Protein AF-A0A2B5WZ37-F1 (afdb_monomer_lite)

pLDDT: mean 84.56, std 8.57, range [49.31, 94.88]

Sequence (85 aa):
MFAIIKMFIAIGKQGDERAAFIKNKAMAETFQIAMGLMVLEVIPFIYHRFNATVGILFNPVRFLAVIAIAFLIILSLNKSKYGDS

Radius of gyration: 20.94 Å; chains: 1; boundi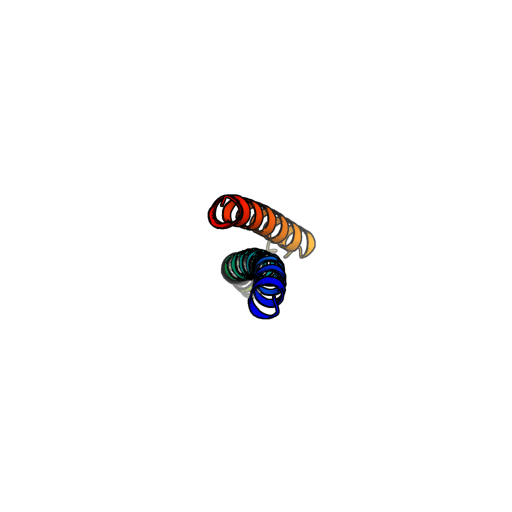ng box: 43×17×65 Å

Secondary structure (DSSP, 8-state):
-HHHHHHHHHHHHHHHHHHHHHHHHHHHHHHHHHHHHHHHHHHHHHHHHHTT--PPPP-HHHHHHHHHHHHHHHHHHHHHHHH--

Foldseek 3Di:
DVVVVVVVVVVVVVVVVLLVVLLVVLVVVLVVVLVVVVVVVVVQVVVCVVVVHDTDDDDVVVSVVVSVVSSVVSSVVSCVVRVPD

Organism: NCBI:txid1890302

Structure (mmCIF, N/CA/C/O backbone):
data_AF-A0A2B5WZ37-F1
#
_entry.id   AF-A0A2B5WZ37-F1
#
loop_
_atom_site.group_PDB
_atom_site.id
_atom_site.type_symbol
_atom_site.label_atom_id
_atom_site.label_alt_id
_atom_site.label_comp_id
_atom_site.label_asym_id
_atom_site.label_entity_i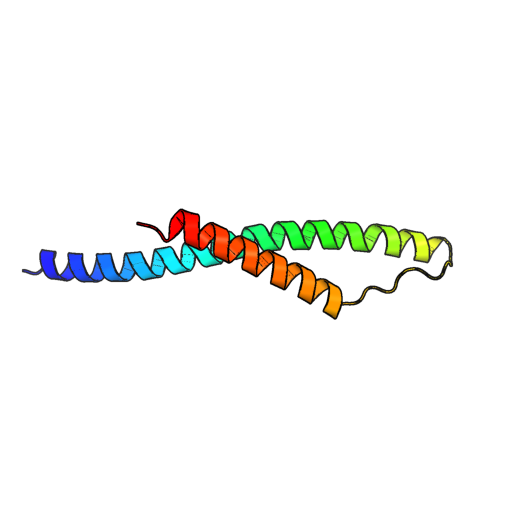d
_atom_site.label_seq_id
_atom_site.pdbx_PDB_ins_code
_atom_site.Cartn_x
_atom_site.Cartn_y
_atom_site.Cartn_z
_atom_site.occupancy
_atom_site.B_iso_or_equiv
_atom_site.auth_seq_id
_atom_site.auth_comp_id
_atom_site.auth_asym_id
_atom_site.auth_atom_id
_atom_site.pdbx_PDB_model_num
ATOM 1 N N . MET A 1 1 ? -20.325 -7.119 40.089 1.00 67.56 1 MET A N 1
ATOM 2 C CA . MET A 1 1 ? -19.494 -5.907 39.893 1.00 67.56 1 MET A CA 1
ATOM 3 C C . MET A 1 1 ? -18.186 -6.200 39.156 1.00 67.56 1 MET A C 1
ATOM 5 O O . MET A 1 1 ? -17.979 -5.638 38.092 1.00 67.56 1 MET A O 1
ATOM 9 N N . PHE A 1 2 ? -17.351 -7.131 39.634 1.00 81.44 2 PHE A N 1
ATOM 10 C CA . PHE A 1 2 ? -16.077 -7.493 38.984 1.00 81.44 2 PHE A CA 1
ATOM 11 C C . PHE A 1 2 ? -16.216 -7.955 37.516 1.00 81.44 2 PHE A C 1
ATOM 13 O O . PHE A 1 2 ? -15.476 -7.500 36.649 1.00 81.44 2 PHE A O 1
ATOM 20 N N . ALA A 1 3 ? -17.214 -8.794 37.211 1.00 82.19 3 ALA A N 1
ATOM 21 C CA . ALA A 1 3 ? -17.481 -9.261 35.845 1.00 82.19 3 ALA A CA 1
ATOM 22 C C . ALA A 1 3 ? -17.869 -8.125 34.877 1.00 82.19 3 ALA A C 1
ATOM 24 O O . ALA A 1 3 ? -17.443 -8.119 33.726 1.00 82.19 3 ALA A O 1
ATOM 25 N N . ILE A 1 4 ? -18.618 -7.134 35.366 1.00 83.56 4 ILE A N 1
ATOM 26 C CA . ILE A 1 4 ? -19.084 -5.988 34.574 1.00 83.56 4 ILE A CA 1
ATOM 27 C C . ILE A 1 4 ? -17.893 -5.097 34.188 1.00 83.56 4 ILE A C 1
ATOM 29 O O . ILE A 1 4 ? -17.760 -4.707 33.034 1.00 83.56 4 ILE A O 1
ATOM 33 N N . ILE A 1 5 ? -16.965 -4.854 35.119 1.00 83.81 5 ILE A N 1
ATOM 34 C CA . ILE A 1 5 ? -15.750 -4.063 34.861 1.00 83.81 5 ILE A CA 1
ATOM 35 C C . ILE A 1 5 ? -14.858 -4.745 33.810 1.00 83.81 5 ILE A C 1
ATOM 37 O O . ILE A 1 5 ? -14.374 -4.088 32.889 1.00 83.81 5 ILE A O 1
ATOM 41 N N . LYS A 1 6 ? -14.676 -6.072 33.891 1.00 83.81 6 LYS A N 1
ATOM 42 C CA . LYS A 1 6 ? -13.897 -6.819 32.885 1.00 83.81 6 LYS A CA 1
ATOM 43 C C . LYS A 1 6 ? -14.546 -6.786 31.500 1.00 83.81 6 LYS A C 1
ATOM 45 O O . LYS A 1 6 ? -13.822 -6.749 30.511 1.00 83.81 6 LYS A O 1
ATOM 50 N N . MET A 1 7 ? -15.877 -6.764 31.431 1.00 82.50 7 MET A N 1
ATOM 51 C CA . MET A 1 7 ? -16.612 -6.670 30.169 1.00 82.50 7 MET A CA 1
ATOM 52 C C . MET A 1 7 ? -16.337 -5.340 29.450 1.00 82.50 7 MET A C 1
ATOM 54 O O . MET A 1 7 ? -16.013 -5.356 28.268 1.00 82.50 7 MET A O 1
ATOM 58 N N . PHE A 1 8 ? -16.358 -4.205 30.157 1.00 79.31 8 PHE A N 1
ATOM 59 C CA . PHE A 1 8 ? -16.044 -2.898 29.558 1.00 79.31 8 PHE A CA 1
ATOM 60 C C . PHE A 1 8 ? -14.591 -2.789 29.068 1.00 79.31 8 PHE A C 1
ATOM 62 O O . PHE A 1 8 ? -14.347 -2.259 27.985 1.00 79.31 8 PHE A O 1
ATOM 69 N N . ILE A 1 9 ? -13.627 -3.344 29.813 1.00 75.31 9 ILE A N 1
ATOM 70 C CA . ILE A 1 9 ? -12.215 -3.383 29.389 1.00 75.31 9 ILE A CA 1
ATOM 71 C C . ILE A 1 9 ? -12.042 -4.260 28.141 1.00 75.31 9 ILE A C 1
ATOM 73 O O . ILE A 1 9 ? -11.306 -3.891 27.227 1.00 75.31 9 ILE A O 1
ATOM 77 N N . ALA A 1 10 ? -12.724 -5.409 28.085 1.00 72.50 10 ALA A N 1
ATOM 78 C CA . ALA A 1 10 ? -12.683 -6.303 26.930 1.00 72.50 10 ALA A CA 1
ATOM 79 C C . ALA A 1 10 ? -13.273 -5.648 25.670 1.00 72.50 10 ALA A C 1
ATOM 81 O O . ALA A 1 10 ? -12.686 -5.775 24.601 1.00 72.50 10 ALA A O 1
ATOM 82 N N . ILE A 1 11 ? -14.372 -4.896 25.801 1.00 73.75 11 ILE A N 1
ATOM 83 C CA . ILE A 1 11 ? -14.993 -4.149 24.693 1.00 73.75 11 ILE A CA 1
ATOM 84 C C . ILE A 1 11 ? -14.041 -3.077 24.141 1.00 73.75 11 ILE A C 1
ATOM 86 O O . ILE A 1 11 ? -13.880 -2.972 22.927 1.00 73.75 11 ILE A O 1
ATOM 90 N N . GLY A 1 12 ? -13.360 -2.324 25.014 1.00 72.12 12 GLY A N 1
ATOM 91 C CA . GLY A 1 12 ? -12.353 -1.342 24.591 1.00 72.12 12 GLY A CA 1
ATOM 92 C C . GLY A 1 12 ? -11.170 -1.991 23.865 1.00 72.12 12 GLY A C 1
ATOM 93 O O . GLY A 1 12 ? -10.817 -1.577 22.762 1.00 72.12 12 GLY A O 1
ATOM 94 N N . LYS A 1 13 ? -10.620 -3.078 24.427 1.00 75.38 13 LYS A N 1
ATOM 95 C CA . LYS A 1 13 ? -9.544 -3.860 23.791 1.00 75.38 13 LYS A CA 1
ATOM 96 C C . LYS A 1 13 ? -9.943 -4.429 22.431 1.00 75.38 13 LYS A C 1
ATOM 98 O O . LYS A 1 13 ? -9.130 -4.449 21.513 1.00 75.38 13 LYS A O 1
ATOM 103 N N . GLN A 1 14 ? -11.190 -4.872 22.289 1.00 73.88 14 GLN A N 1
ATOM 104 C CA . GLN A 1 14 ? -11.700 -5.416 21.035 1.00 73.88 14 GLN A CA 1
ATOM 105 C C . GLN A 1 14 ? -11.729 -4.357 19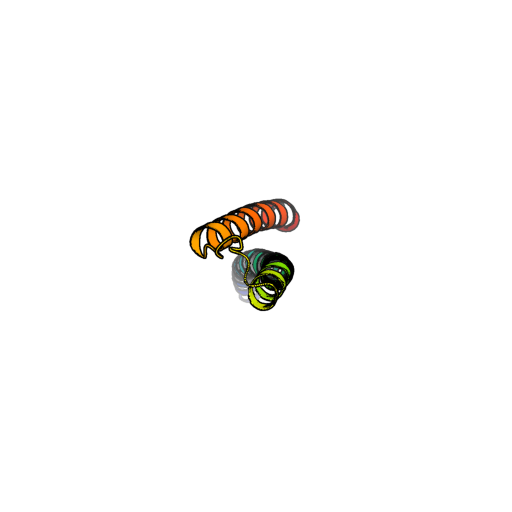.919 1.00 73.88 14 GLN A C 1
ATOM 107 O O . GLN A 1 14 ? -11.519 -4.696 18.756 1.00 73.88 14 GLN A O 1
ATOM 112 N N . GLY A 1 15 ? -11.953 -3.081 20.254 1.00 76.31 15 GLY A N 1
ATOM 113 C CA . GLY A 1 15 ? -11.842 -1.966 19.309 1.00 76.31 15 GLY A CA 1
ATOM 114 C C . GLY A 1 15 ? -10.413 -1.774 18.788 1.00 76.31 15 GLY A C 1
ATOM 115 O O . GLY A 1 15 ? -10.204 -1.699 17.575 1.00 76.31 15 GLY A O 1
ATOM 116 N N . ASP A 1 16 ? -9.426 -1.788 19.687 1.00 79.88 16 ASP A N 1
ATOM 117 C CA . ASP A 1 16 ? -8.004 -1.672 19.329 1.00 79.88 16 ASP A CA 1
ATOM 118 C C . ASP A 1 16 ? -7.522 -2.862 18.484 1.00 79.88 16 ASP A C 1
ATOM 120 O O . ASP A 1 16 ? -6.833 -2.688 17.474 1.00 79.88 16 ASP A O 1
ATOM 124 N N . GLU A 1 17 ? -7.933 -4.082 18.843 1.00 83.69 17 GLU A N 1
ATOM 125 C CA . GLU A 1 17 ? -7.609 -5.300 18.091 1.00 83.69 17 GLU A CA 1
ATOM 126 C C . GLU A 1 17 ? -8.226 -5.291 16.683 1.00 83.69 17 GLU A C 1
ATOM 128 O O . GLU A 1 17 ? -7.574 -5.701 15.718 1.00 83.69 17 GLU A O 1
ATOM 133 N N . ARG A 1 18 ? -9.445 -4.756 16.522 1.00 81.81 18 ARG A N 1
ATOM 134 C CA . ARG A 1 18 ? -10.080 -4.566 15.206 1.00 81.81 18 ARG A CA 1
ATOM 135 C C . ARG A 1 18 ? -9.321 -3.559 14.347 1.00 81.81 18 ARG A C 1
ATOM 137 O O . ARG A 1 18 ? -9.054 -3.838 13.177 1.00 81.81 18 ARG A O 1
ATOM 144 N N . ALA A 1 19 ? -8.935 -2.414 14.909 1.00 83.69 19 ALA A N 1
ATOM 145 C CA . ALA A 1 19 ? -8.151 -1.413 14.187 1.00 83.69 19 ALA A CA 1
ATOM 146 C C . ALA A 1 19 ? -6.793 -1.981 13.732 1.00 83.69 19 ALA A C 1
ATOM 148 O O . ALA A 1 19 ? -6.377 -1.779 12.585 1.00 83.69 19 ALA A O 1
ATOM 149 N N . ALA A 1 20 ? -6.132 -2.757 14.598 1.00 87.62 20 ALA A N 1
ATOM 150 C CA . ALA A 1 20 ? -4.898 -3.460 14.266 1.00 87.62 20 ALA A CA 1
ATOM 151 C C . ALA A 1 20 ? -5.106 -4.505 13.157 1.00 87.62 20 ALA A C 1
ATOM 153 O O . ALA A 1 20 ? -4.310 -4.568 12.218 1.00 87.62 20 ALA A O 1
ATOM 154 N N . PHE A 1 21 ? -6.192 -5.282 13.214 1.00 88.62 21 PHE A N 1
ATOM 155 C CA . PHE A 1 21 ? -6.530 -6.265 12.185 1.00 88.62 21 PHE A CA 1
ATOM 156 C C . PHE A 1 21 ? -6.733 -5.617 10.810 1.00 88.62 21 PHE A C 1
ATOM 158 O O . PHE A 1 21 ? -6.124 -6.060 9.837 1.00 88.62 21 PHE A O 1
ATOM 165 N N . ILE A 1 22 ? -7.517 -4.536 10.728 1.00 87.69 22 ILE A N 1
ATOM 166 C CA . ILE A 1 22 ? -7.779 -3.804 9.475 1.00 87.69 22 ILE A CA 1
ATOM 167 C C . ILE A 1 22 ? -6.472 -3.322 8.845 1.00 87.69 22 ILE A C 1
ATOM 169 O O . ILE A 1 22 ? -6.230 -3.534 7.655 1.00 87.69 22 ILE A O 1
ATOM 173 N N . LYS A 1 23 ? -5.601 -2.713 9.656 1.00 89.12 23 LYS A N 1
ATOM 174 C CA . LYS A 1 23 ? -4.300 -2.2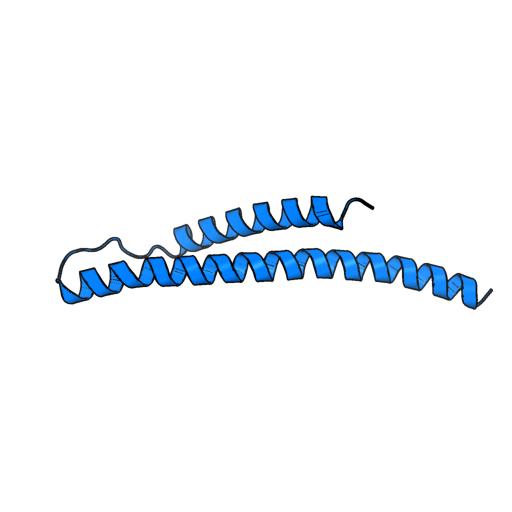20 9.200 1.00 89.12 23 LYS A CA 1
ATOM 175 C C . LYS A 1 23 ? -3.400 -3.358 8.717 1.00 89.12 23 LYS A C 1
ATOM 177 O O . LYS A 1 23 ? -2.818 -3.253 7.639 1.00 89.12 23 LYS A O 1
ATOM 182 N N . ASN A 1 24 ? -3.286 -4.437 9.490 1.00 91.19 24 ASN A N 1
ATOM 183 C CA . ASN A 1 24 ? -2.427 -5.572 9.147 1.00 91.19 24 ASN A CA 1
ATOM 184 C C . ASN A 1 24 ? -2.921 -6.292 7.887 1.00 91.19 24 ASN A C 1
ATOM 186 O O . ASN A 1 24 ? -2.117 -6.659 7.032 1.00 91.19 24 ASN A O 1
ATOM 190 N N . LYS A 1 25 ? -4.241 -6.431 7.728 1.00 91.12 25 LYS A N 1
ATOM 191 C CA . LYS A 1 25 ? -4.863 -6.993 6.527 1.00 91.12 25 LYS A CA 1
ATOM 192 C C . LYS A 1 25 ? -4.560 -6.143 5.293 1.00 91.12 25 LYS A C 1
ATOM 194 O O . LYS A 1 25 ? -4.094 -6.682 4.291 1.00 91.12 25 LYS A O 1
ATOM 199 N N . ALA A 1 26 ? -4.736 -4.824 5.396 1.00 90.56 26 ALA A N 1
ATOM 200 C CA . ALA A 1 26 ? -4.418 -3.902 4.310 1.00 90.56 26 ALA A CA 1
ATOM 201 C C . ALA A 1 26 ? -2.923 -3.905 3.952 1.00 90.56 26 ALA A C 1
ATOM 203 O O . ALA A 1 26 ? -2.562 -3.868 2.775 1.00 90.56 26 ALA A O 1
ATOM 204 N N . MET A 1 27 ? -2.047 -4.005 4.955 1.00 90.88 27 MET A N 1
ATOM 205 C CA . MET A 1 27 ? -0.601 -4.113 4.757 1.00 90.88 27 MET A CA 1
ATOM 206 C C . MET A 1 27 ? -0.223 -5.397 4.014 1.00 90.88 27 MET A C 1
ATOM 208 O O . MET A 1 27 ? 0.552 -5.333 3.065 1.00 90.88 27 MET A O 1
ATOM 212 N N . ALA A 1 28 ? -0.788 -6.544 4.400 1.00 93.50 28 ALA A N 1
ATOM 213 C CA . ALA A 1 28 ? -0.503 -7.827 3.759 1.00 93.50 28 ALA A CA 1
ATOM 214 C C . ALA A 1 28 ? -0.951 -7.856 2.287 1.00 93.50 28 ALA A C 1
ATOM 216 O O . ALA A 1 28 ? -0.200 -8.303 1.423 1.00 93.50 28 ALA A O 1
ATOM 217 N N . GLU A 1 29 ? -2.143 -7.337 1.983 1.00 91.88 29 GLU A N 1
ATOM 218 C CA . GLU A 1 29 ? -2.659 -7.258 0.607 1.00 91.88 29 GLU A CA 1
ATOM 219 C C . GLU A 1 29 ? -1.825 -6.301 -0.254 1.00 91.88 29 GLU A C 1
ATOM 221 O O . GLU A 1 29 ? -1.445 -6.627 -1.378 1.00 91.88 29 GLU A O 1
ATOM 226 N N . THR A 1 30 ? -1.446 -5.147 0.299 1.00 91.62 30 THR A N 1
ATOM 227 C CA . THR A 1 30 ? -0.554 -4.205 -0.392 1.00 91.62 30 THR A CA 1
ATOM 228 C C . THR A 1 30 ? 0.826 -4.814 -0.625 1.00 91.62 30 THR A C 1
ATOM 230 O O . THR A 1 30 ? 1.406 -4.624 -1.691 1.00 91.62 30 THR A O 1
ATOM 233 N N . PHE A 1 31 ? 1.356 -5.577 0.334 1.00 92.75 31 PHE A N 1
ATOM 234 C CA . PHE A 1 31 ? 2.638 -6.262 0.187 1.00 92.75 31 PHE A CA 1
ATOM 235 C C . PHE A 1 31 ? 2.616 -7.274 -0.966 1.00 92.75 31 PHE A C 1
ATOM 237 O O . PHE A 1 31 ? 3.558 -7.322 -1.755 1.00 92.75 31 PHE A O 1
ATOM 244 N N . GLN A 1 32 ? 1.524 -8.028 -1.124 1.00 93.50 32 GLN A N 1
ATOM 245 C CA . GLN A 1 32 ? 1.348 -8.938 -2.261 1.00 93.50 32 GLN A CA 1
ATOM 246 C C . GLN A 1 32 ? 1.362 -8.192 -3.602 1.00 93.50 32 GLN A C 1
ATOM 248 O O . GLN A 1 32 ? 2.028 -8.628 -4.543 1.00 93.50 32 GLN A O 1
ATOM 253 N N . ILE A 1 33 ? 0.690 -7.039 -3.684 1.00 92.81 33 ILE A N 1
ATOM 254 C CA . ILE A 1 33 ? 0.702 -6.192 -4.886 1.00 92.81 33 ILE A CA 1
ATOM 255 C C . ILE A 1 33 ? 2.105 -5.640 -5.153 1.00 92.81 33 ILE A C 1
ATOM 257 O O . ILE A 1 33 ? 2.582 -5.701 -6.285 1.00 92.81 33 ILE A O 1
ATOM 261 N N . ALA A 1 34 ? 2.784 -5.133 -4.122 1.00 92.94 34 ALA A N 1
ATOM 262 C CA . ALA A 1 34 ? 4.137 -4.599 -4.236 1.00 92.94 34 ALA A CA 1
ATOM 263 C C . ALA A 1 34 ? 5.120 -5.663 -4.746 1.00 92.94 34 ALA A C 1
ATOM 265 O O . ALA A 1 34 ? 5.914 -5.377 -5.639 1.00 92.94 34 ALA A O 1
ATOM 266 N N . MET A 1 35 ? 5.018 -6.898 -4.246 1.00 93.50 35 MET A N 1
ATOM 267 C CA . MET A 1 35 ? 5.795 -8.037 -4.737 1.00 93.50 35 MET A CA 1
ATOM 268 C C . MET A 1 35 ? 5.538 -8.317 -6.222 1.00 93.50 35 MET A C 1
ATOM 270 O O . MET A 1 35 ? 6.489 -8.466 -6.987 1.00 93.50 35 MET A O 1
ATOM 274 N N . GLY A 1 36 ? 4.272 -8.346 -6.649 1.00 93.06 36 GLY A N 1
ATOM 275 C CA . GLY A 1 36 ? 3.919 -8.547 -8.058 1.00 93.06 36 GLY A CA 1
ATOM 276 C C . GLY A 1 36 ? 4.476 -7.448 -8.968 1.00 93.06 36 GLY A C 1
ATOM 277 O O . GLY A 1 36 ? 5.091 -7.743 -9.992 1.00 93.06 36 GLY A O 1
ATOM 278 N N . LEU A 1 37 ? 4.331 -6.182 -8.565 1.00 91.38 37 LEU A N 1
ATOM 279 C CA . LEU A 1 37 ? 4.888 -5.040 -9.296 1.00 91.38 37 LEU A CA 1
ATOM 280 C C . LEU A 1 37 ? 6.417 -5.094 -9.369 1.00 91.38 37 LEU A C 1
ATOM 282 O O . LEU A 1 37 ? 6.987 -4.796 -10.413 1.00 91.38 37 LEU A O 1
ATOM 286 N N . MET A 1 38 ? 7.084 -5.516 -8.292 1.00 90.25 38 MET A N 1
ATOM 287 C CA . MET A 1 38 ? 8.540 -5.644 -8.267 1.00 90.25 38 MET A CA 1
ATOM 288 C C . MET A 1 38 ? 9.031 -6.681 -9.284 1.00 90.25 38 MET A C 1
ATOM 290 O O . MET A 1 38 ? 9.989 -6.421 -10.007 1.00 90.25 38 MET A O 1
ATOM 294 N N . VAL A 1 39 ? 8.352 -7.826 -9.403 1.00 90.44 39 VAL A N 1
ATOM 295 C CA . VAL A 1 39 ? 8.681 -8.838 -10.422 1.00 90.44 39 VAL A CA 1
ATOM 296 C C . VAL A 1 39 ? 8.499 -8.273 -11.834 1.00 90.44 39 VAL A C 1
ATOM 298 O O . VAL A 1 39 ? 9.365 -8.470 -12.687 1.00 90.44 39 VAL A O 1
ATOM 301 N N . LEU A 1 40 ? 7.416 -7.527 -12.075 1.00 89.19 40 LEU A N 1
ATOM 302 C CA . LEU A 1 40 ? 7.157 -6.895 -13.371 1.00 89.19 40 LEU A CA 1
ATOM 303 C C . LEU A 1 40 ? 8.192 -5.826 -13.742 1.00 89.19 40 LEU A C 1
ATOM 305 O O . LEU A 1 40 ? 8.502 -5.695 -14.919 1.00 89.19 40 LEU A O 1
ATOM 309 N N . GLU A 1 41 ? 8.745 -5.095 -12.773 1.00 84.94 41 GLU A N 1
ATOM 310 C CA . GLU A 1 41 ? 9.821 -4.112 -12.990 1.00 84.94 41 GLU A CA 1
ATOM 311 C C . GLU A 1 41 ? 11.179 -4.790 -13.277 1.00 84.94 41 GLU A C 1
ATOM 313 O O . GLU A 1 41 ? 11.993 -4.281 -14.049 1.00 84.94 41 GLU A O 1
ATOM 318 N N . VAL A 1 42 ? 11.426 -5.978 -12.712 1.00 86.06 42 VAL A N 1
ATOM 319 C CA . VAL A 1 42 ? 12.691 -6.715 -12.891 1.00 86.06 42 VAL A CA 1
ATOM 320 C C . VAL A 1 42 ? 12.820 -7.330 -14.291 1.00 86.06 42 VAL A C 1
ATOM 322 O O . VAL A 1 42 ? 13.912 -7.327 -14.859 1.00 86.06 42 VAL A O 1
ATOM 325 N N . ILE A 1 43 ? 11.729 -7.822 -14.886 1.00 86.75 43 ILE A N 1
ATOM 326 C CA . ILE A 1 43 ? 11.736 -8.431 -16.231 1.00 86.75 43 ILE A CA 1
ATOM 327 C C . ILE A 1 43 ? 12.321 -7.490 -17.311 1.00 86.75 43 ILE A C 1
ATOM 329 O O . ILE A 1 43 ? 13.288 -7.882 -17.976 1.00 86.75 43 ILE A O 1
ATOM 333 N N . PRO A 1 44 ? 11.811 -6.255 -17.510 1.00 83.19 44 PRO A N 1
ATOM 334 C CA . PRO A 1 44 ? 12.355 -5.341 -18.505 1.00 83.19 44 PRO A CA 1
ATOM 335 C C . PRO A 1 44 ? 13.764 -4.880 -18.133 1.00 83.19 44 PRO A C 1
ATOM 337 O O . PRO A 1 44 ? 14.585 -4.715 -19.034 1.00 83.19 44 PRO A O 1
ATOM 340 N N . PHE A 1 45 ? 14.078 -4.722 -16.843 1.00 81.44 45 PHE A N 1
ATOM 341 C CA . PHE A 1 45 ? 15.429 -4.375 -16.400 1.00 81.44 45 PHE A CA 1
ATOM 342 C C . PHE A 1 45 ? 16.458 -5.417 -16.861 1.00 81.44 45 PHE A C 1
ATOM 344 O O . PHE A 1 45 ? 17.477 -5.063 -17.455 1.00 81.44 45 PHE A O 1
ATOM 351 N N . ILE A 1 46 ? 16.161 -6.705 -16.661 1.00 85.69 46 ILE A N 1
ATOM 352 C CA . ILE A 1 46 ? 17.007 -7.812 -17.114 1.00 85.69 46 ILE A CA 1
ATOM 353 C C . ILE A 1 46 ? 17.108 -7.821 -18.644 1.00 85.69 46 ILE A C 1
ATOM 355 O O . ILE A 1 46 ? 18.212 -7.880 -19.185 1.00 85.69 46 ILE A O 1
ATOM 359 N N . TYR A 1 47 ? 15.982 -7.704 -19.353 1.00 86.81 47 TYR A N 1
ATOM 360 C CA . TYR A 1 47 ? 15.969 -7.703 -20.818 1.00 86.81 47 TYR A CA 1
ATOM 361 C C . TYR A 1 47 ? 16.856 -6.596 -21.407 1.00 86.81 47 TYR A C 1
ATOM 363 O O . TYR A 1 47 ? 17.690 -6.861 -22.273 1.00 86.81 47 TYR A O 1
ATOM 371 N N . HIS A 1 48 ? 16.734 -5.361 -20.914 1.00 84.88 48 HIS A N 1
ATOM 372 C CA . HIS A 1 48 ? 17.518 -4.236 -21.429 1.00 84.88 48 HIS A CA 1
ATOM 373 C C . HIS A 1 48 ? 19.001 -4.347 -21.059 1.00 84.88 48 HIS A C 1
ATOM 375 O O . HIS A 1 48 ? 19.857 -3.995 -21.870 1.00 84.88 48 HIS A O 1
ATOM 381 N N . ARG A 1 49 ? 19.313 -4.896 -19.874 1.00 82.50 49 ARG A N 1
ATOM 382 C CA . ARG A 1 49 ? 20.689 -5.182 -19.440 1.00 82.50 49 ARG A CA 1
ATOM 383 C C . ARG A 1 49 ? 21.400 -6.133 -20.406 1.00 82.50 49 ARG A C 1
ATOM 385 O O . ARG A 1 49 ? 22.557 -5.887 -20.730 1.00 82.50 49 ARG A O 1
ATOM 392 N N . PHE A 1 50 ? 20.725 -7.190 -20.862 1.00 87.06 50 PHE A N 1
ATOM 393 C CA . PHE A 1 50 ? 21.304 -8.172 -21.786 1.00 87.06 50 PHE A CA 1
ATOM 394 C C . PHE A 1 50 ? 21.377 -7.682 -23.236 1.00 87.06 50 PHE A C 1
ATOM 396 O O . PHE A 1 50 ? 22.315 -8.037 -23.942 1.00 87.06 50 PHE A O 1
ATOM 403 N N . ASN A 1 51 ? 20.436 -6.842 -23.672 1.00 88.25 51 ASN A N 1
ATOM 404 C CA . ASN A 1 51 ? 20.412 -6.313 -25.040 1.00 88.25 51 ASN A CA 1
ATOM 405 C C . ASN A 1 51 ? 21.237 -5.025 -25.227 1.00 88.25 51 ASN A C 1
ATOM 407 O O . ASN A 1 51 ? 21.222 -4.450 -26.311 1.00 88.25 51 ASN A O 1
ATOM 411 N N . ALA A 1 52 ? 21.938 -4.549 -24.187 1.00 80.88 52 ALA A N 1
ATOM 412 C CA . ALA A 1 52 ? 22.690 -3.285 -24.188 1.00 80.88 52 ALA A CA 1
ATOM 413 C C . ALA A 1 52 ? 21.868 -2.063 -24.659 1.00 80.88 52 ALA A C 1
ATOM 415 O O . ALA A 1 52 ? 22.408 -1.066 -25.135 1.00 80.88 52 ALA A O 1
ATOM 416 N N . THR A 1 53 ? 20.546 -2.130 -24.511 1.00 79.06 53 THR A N 1
ATOM 417 C CA . THR A 1 53 ? 19.612 -1.055 -24.855 1.00 79.06 53 THR A CA 1
ATOM 418 C C . THR A 1 53 ? 19.366 -0.168 -23.642 1.00 79.06 53 THR A C 1
ATOM 420 O O . THR A 1 53 ? 19.273 -0.669 -22.520 1.00 79.06 53 THR A O 1
ATOM 423 N N . VAL A 1 54 ? 19.182 1.139 -23.850 1.00 71.44 54 VAL A N 1
ATOM 424 C CA . VAL A 1 54 ? 18.761 2.049 -22.775 1.00 71.44 54 VAL A CA 1
ATOM 425 C C . VAL A 1 54 ? 17.323 1.704 -22.383 1.00 71.44 54 VAL A C 1
ATOM 427 O O . VAL A 1 54 ? 16.388 1.967 -23.133 1.00 71.44 54 VAL A O 1
ATOM 430 N N . GLY A 1 55 ? 17.158 1.059 -21.230 1.00 67.12 55 GLY A N 1
ATOM 431 C CA . GLY A 1 55 ? 15.848 0.758 -20.658 1.00 67.12 55 GLY A CA 1
ATOM 432 C C . GLY A 1 55 ? 15.290 1.896 -19.821 1.00 67.12 55 GLY A C 1
ATOM 433 O O . GLY A 1 55 ? 15.996 2.838 -19.459 1.00 67.12 55 GLY A O 1
ATOM 434 N N . ILE A 1 56 ? 14.007 1.785 -19.485 1.00 70.50 56 ILE A N 1
ATOM 435 C CA . ILE A 1 56 ? 13.369 2.675 -18.515 1.00 70.50 56 ILE A CA 1
ATOM 436 C C . ILE A 1 56 ? 14.081 2.481 -17.172 1.00 70.50 56 ILE A C 1
ATOM 438 O O . ILE A 1 56 ? 14.142 1.370 -16.645 1.00 70.50 56 ILE A O 1
ATOM 442 N N . LEU A 1 57 ? 14.653 3.559 -16.636 1.00 71.81 57 LEU A N 1
ATOM 443 C CA . LEU A 1 57 ? 15.363 3.515 -15.365 1.00 71.81 57 LEU A CA 1
ATOM 444 C C . LEU A 1 57 ? 14.349 3.360 -14.228 1.00 71.81 57 LEU A C 1
ATOM 446 O O . LEU A 1 57 ? 13.410 4.154 -14.120 1.00 71.81 57 LEU A O 1
ATOM 450 N N . PHE A 1 58 ? 14.545 2.353 -13.375 1.00 79.50 58 PHE A N 1
ATOM 451 C CA . PHE A 1 58 ? 13.716 2.168 -12.189 1.00 79.50 58 PHE A CA 1
ATOM 452 C C . PHE A 1 58 ? 13.756 3.437 -11.331 1.00 79.50 58 PHE A C 1
ATOM 454 O O . PHE A 1 58 ? 14.828 3.891 -10.926 1.00 79.50 58 PHE A O 1
ATOM 461 N N . ASN A 1 59 ? 12.583 4.010 -11.059 1.00 86.19 59 ASN A N 1
ATOM 462 C CA . ASN A 1 59 ? 12.443 5.185 -10.210 1.00 86.19 59 ASN A CA 1
ATOM 463 C C . ASN A 1 59 ? 11.807 4.771 -8.869 1.00 86.19 59 ASN A C 1
ATOM 465 O O . ASN A 1 59 ? 10.591 4.545 -8.820 1.00 86.19 59 ASN A O 1
ATOM 469 N N . PRO A 1 60 ? 12.589 4.717 -7.773 1.00 85.19 60 PRO A N 1
ATOM 470 C CA . PRO A 1 60 ? 12.094 4.286 -6.468 1.00 85.19 60 PRO A CA 1
ATOM 471 C C . PRO A 1 60 ? 10.949 5.155 -5.941 1.00 85.19 60 PRO A C 1
ATOM 473 O O . PRO A 1 60 ? 10.037 4.647 -5.299 1.00 85.19 60 PRO A O 1
ATOM 476 N N . VAL A 1 61 ? 10.958 6.459 -6.241 1.00 92.00 61 VAL A N 1
ATOM 477 C CA . VAL A 1 61 ? 9.916 7.396 -5.794 1.00 92.00 61 VAL A CA 1
ATOM 478 C C . VAL A 1 61 ? 8.591 7.105 -6.491 1.00 92.00 61 VAL A C 1
ATOM 480 O O . VAL A 1 61 ? 7.552 7.065 -5.835 1.00 92.00 61 VAL A O 1
ATOM 483 N N . ARG A 1 62 ? 8.614 6.834 -7.804 1.00 90.19 62 ARG A N 1
ATOM 484 C CA . ARG A 1 62 ? 7.409 6.436 -8.550 1.00 90.19 62 ARG A CA 1
ATOM 485 C C . ARG A 1 62 ? 6.845 5.120 -8.017 1.00 90.19 62 ARG A C 1
ATOM 487 O O . ARG A 1 62 ? 5.636 5.016 -7.832 1.00 90.19 62 ARG A O 1
ATOM 494 N N . PHE A 1 63 ? 7.708 4.144 -7.738 1.00 89.25 63 PHE A N 1
ATOM 495 C CA . PHE A 1 63 ? 7.295 2.863 -7.164 1.00 89.25 63 PHE A CA 1
ATOM 496 C C . PHE A 1 63 ? 6.646 3.039 -5.783 1.00 89.25 63 PHE A C 1
ATOM 498 O O . PHE A 1 63 ? 5.535 2.559 -5.560 1.00 89.25 63 PHE A O 1
ATOM 505 N N . LEU A 1 64 ? 7.289 3.804 -4.891 1.00 92.12 64 LEU A N 1
ATOM 506 C CA . LEU A 1 64 ? 6.757 4.139 -3.567 1.00 92.12 64 LEU A CA 1
ATOM 507 C C . LEU A 1 64 ? 5.404 4.861 -3.649 1.00 92.12 64 LEU A C 1
ATOM 509 O O . LEU A 1 64 ? 4.492 4.542 -2.889 1.00 92.12 64 LEU A O 1
ATOM 513 N N . ALA A 1 65 ? 5.246 5.797 -4.588 1.00 94.31 65 ALA A N 1
ATOM 514 C CA . ALA A 1 65 ? 3.985 6.505 -4.794 1.00 94.31 65 ALA A CA 1
ATOM 515 C C . ALA A 1 65 ? 2.849 5.552 -5.203 1.00 94.31 65 ALA A C 1
ATOM 517 O O . ALA A 1 65 ? 1.753 5.629 -4.651 1.00 94.31 65 ALA A O 1
ATOM 518 N N . VAL A 1 66 ? 3.114 4.615 -6.121 1.00 93.38 66 VAL A N 1
ATOM 519 C CA . VAL A 1 66 ? 2.117 3.628 -6.568 1.00 93.38 66 VAL A CA 1
ATOM 520 C C . VAL A 1 66 ? 1.686 2.717 -5.418 1.00 93.38 66 VAL A C 1
ATOM 522 O O . VAL A 1 66 ? 0.486 2.553 -5.194 1.00 93.38 66 VAL A O 1
ATOM 525 N N . ILE A 1 67 ? 2.632 2.163 -4.650 1.00 93.88 67 ILE A N 1
ATOM 526 C CA . ILE A 1 67 ? 2.282 1.284 -3.522 1.00 93.88 67 ILE A CA 1
ATOM 527 C C . ILE A 1 67 ? 1.579 2.049 -2.392 1.00 93.88 67 ILE A C 1
ATOM 529 O O . ILE A 1 67 ? 0.704 1.487 -1.741 1.00 93.88 67 ILE A O 1
ATOM 533 N N . ALA A 1 68 ? 1.900 3.331 -2.180 1.00 93.75 68 ALA A N 1
ATOM 534 C CA . ALA A 1 68 ? 1.231 4.166 -1.184 1.00 93.75 68 ALA A CA 1
ATOM 535 C C . ALA A 1 68 ? -0.234 4.431 -1.560 1.00 93.75 68 ALA A C 1
ATOM 537 O O . ALA A 1 68 ? -1.119 4.314 -0.714 1.00 93.75 68 ALA A O 1
ATOM 538 N N . ILE A 1 69 ? -0.507 4.730 -2.834 1.00 94.88 69 ILE A N 1
ATOM 539 C CA . ILE A 1 69 ? -1.878 4.894 -3.337 1.00 94.88 69 ILE A CA 1
ATOM 540 C C . ILE A 1 69 ? -2.648 3.572 -3.218 1.00 94.88 69 ILE A C 1
ATOM 542 O O . ILE A 1 69 ? -3.764 3.563 -2.699 1.00 94.88 69 ILE A O 1
ATOM 546 N N . ALA A 1 70 ? -2.046 2.450 -3.628 1.00 92.75 70 ALA A N 1
ATOM 547 C CA . ALA A 1 70 ? -2.661 1.130 -3.495 1.00 92.75 70 ALA A CA 1
ATOM 548 C C . ALA A 1 70 ? -2.992 0.801 -2.029 1.00 92.75 70 ALA A C 1
ATOM 550 O O . ALA A 1 70 ? -4.109 0.379 -1.729 1.00 92.75 70 ALA A O 1
ATOM 551 N N . PHE A 1 71 ? -2.062 1.077 -1.109 1.00 92.25 71 PHE A N 1
ATOM 552 C CA . PHE A 1 71 ? -2.277 0.909 0.326 1.00 92.25 71 PHE A CA 1
ATOM 553 C C . PHE A 1 71 ? -3.456 1.733 0.835 1.00 92.25 71 PHE A C 1
ATOM 555 O O . PHE A 1 71 ? -4.296 1.205 1.556 1.00 92.25 71 PHE A O 1
ATOM 562 N N . LEU A 1 72 ? -3.551 3.011 0.458 1.00 92.81 72 LEU A N 1
ATOM 563 C CA . LEU A 1 72 ? -4.647 3.883 0.891 1.00 92.81 72 LEU A CA 1
ATOM 564 C C . LEU A 1 72 ? -6.011 3.399 0.394 1.00 92.81 72 LEU A C 1
ATOM 566 O O . LEU A 1 72 ? -6.986 3.435 1.151 1.00 92.81 72 LEU A O 1
ATOM 570 N N . ILE A 1 73 ? -6.082 2.919 -0.850 1.00 92.88 73 ILE A N 1
ATOM 571 C CA . ILE A 1 73 ? -7.307 2.344 -1.418 1.00 92.88 73 ILE A CA 1
ATOM 572 C C . ILE A 1 73 ? -7.707 1.099 -0.620 1.00 92.88 73 ILE A C 1
ATOM 574 O O . ILE A 1 73 ? -8.832 1.014 -0.129 1.00 92.88 73 ILE A O 1
ATOM 578 N N . ILE A 1 74 ? -6.778 0.164 -0.424 1.00 91.25 74 ILE A N 1
ATOM 579 C CA . ILE A 1 74 ? -7.027 -1.090 0.298 1.00 91.25 74 ILE A CA 1
ATOM 580 C C . ILE A 1 74 ? -7.391 -0.827 1.761 1.00 91.25 74 ILE A C 1
ATOM 582 O O . ILE A 1 74 ? -8.301 -1.454 2.299 1.00 91.25 74 ILE A O 1
ATOM 586 N N . LEU A 1 75 ? -6.717 0.123 2.410 1.00 89.75 75 LEU A N 1
ATOM 587 C CA . LEU A 1 75 ? -7.025 0.535 3.773 1.00 89.75 75 LEU A CA 1
ATOM 588 C C . LEU A 1 75 ? -8.437 1.117 3.865 1.00 89.75 75 LEU A C 1
ATOM 590 O O . LEU A 1 75 ? -9.165 0.775 4.792 1.00 89.75 75 LEU A O 1
ATOM 594 N N . SER A 1 76 ? -8.843 1.950 2.904 1.00 87.50 76 SER A N 1
ATOM 595 C CA . SER A 1 76 ? -10.194 2.524 2.868 1.00 87.50 76 SER A CA 1
ATOM 596 C C . SER A 1 76 ? -11.262 1.449 2.656 1.00 87.50 76 SER A C 1
ATOM 598 O O . SER A 1 76 ? -12.270 1.443 3.361 1.00 87.50 76 SER A O 1
ATOM 600 N N . LEU A 1 77 ? -11.017 0.490 1.757 1.00 88.75 77 LEU A N 1
ATOM 601 C CA . LEU A 1 77 ? -11.914 -0.644 1.514 1.00 88.75 77 LEU A CA 1
ATOM 602 C C . LEU A 1 77 ? -12.033 -1.554 2.741 1.00 88.75 77 LEU A C 1
ATOM 604 O O . LEU A 1 77 ? -13.139 -1.896 3.150 1.00 88.75 77 LEU A O 1
ATOM 608 N N . ASN A 1 78 ? -10.912 -1.913 3.369 1.00 86.31 78 ASN A N 1
ATOM 609 C CA . ASN A 1 78 ? -10.910 -2.744 4.573 1.00 86.31 78 ASN A CA 1
ATOM 610 C C . ASN A 1 78 ? -11.523 -2.002 5.773 1.00 86.31 78 ASN A C 1
ATOM 612 O O . ASN A 1 78 ? -12.225 -2.618 6.572 1.00 86.31 78 ASN A O 1
ATOM 616 N N . LYS A 1 79 ? -11.337 -0.680 5.879 1.00 85.50 79 LYS A N 1
ATOM 617 C CA . LYS A 1 79 ? -12.024 0.147 6.879 1.00 85.50 79 LYS A CA 1
ATOM 618 C C . LYS A 1 79 ? -13.537 0.162 6.651 1.00 85.50 79 LYS A C 1
ATOM 620 O O . LYS A 1 79 ? -14.266 -0.000 7.614 1.00 85.50 79 LYS A O 1
ATOM 625 N N . SER A 1 80 ? -14.012 0.302 5.415 1.00 83.00 80 SER A N 1
ATOM 626 C CA . SER A 1 80 ? -15.451 0.219 5.114 1.00 83.00 80 SER A CA 1
ATOM 627 C C . SER A 1 80 ? -16.013 -1.182 5.384 1.00 83.00 80 SER A C 1
ATOM 629 O O . SER A 1 80 ? -17.087 -1.320 5.952 1.00 83.00 80 SER A O 1
ATOM 631 N N . LYS A 1 81 ? -15.265 -2.234 5.040 1.00 80.06 81 LYS A N 1
ATOM 632 C CA . LYS A 1 81 ? -15.722 -3.624 5.155 1.00 80.06 81 LYS A CA 1
ATOM 633 C C . LYS A 1 81 ? -15.754 -4.160 6.588 1.00 80.06 81 LYS A C 1
ATOM 635 O O . LYS A 1 81 ? -16.610 -4.976 6.908 1.00 80.06 81 LYS A O 1
ATOM 640 N N . TYR A 1 82 ? -14.789 -3.771 7.417 1.00 79.00 82 TYR A N 1
ATOM 641 C CA . TYR A 1 82 ? -14.623 -4.313 8.77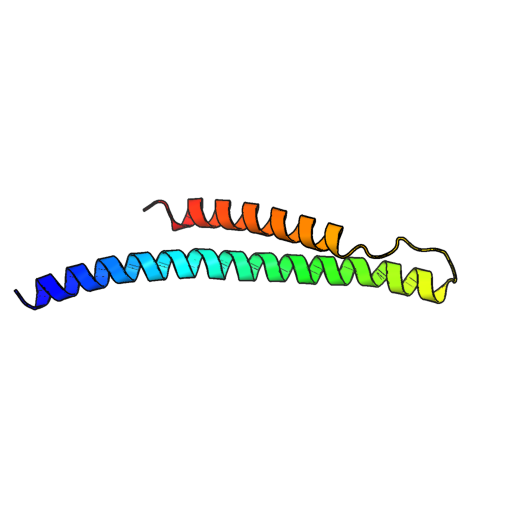2 1.00 79.00 82 TYR A CA 1
ATOM 642 C C . TYR A 1 82 ? -14.798 -3.259 9.875 1.00 79.00 82 TYR A C 1
ATOM 644 O O . TYR A 1 82 ? -14.783 -3.613 11.053 1.00 79.00 82 TYR A O 1
ATOM 652 N N . GLY A 1 83 ? -14.902 -1.977 9.512 1.00 66.81 83 GLY A N 1
ATOM 653 C CA . GLY A 1 83 ? -15.069 -0.855 10.438 1.00 66.81 83 GLY A CA 1
ATOM 654 C C . GLY A 1 83 ? -16.514 -0.394 10.628 1.00 66.81 83 GLY A C 1
ATOM 655 O O . GLY A 1 83 ? -16.770 0.249 11.640 1.00 66.81 83 GLY A O 1
ATOM 656 N N . ASP A 1 84 ? -17.444 -0.744 9.731 1.00 60.56 84 ASP A N 1
ATOM 657 C CA . ASP A 1 84 ? -18.882 -0.549 9.957 1.00 60.56 84 ASP A CA 1
ATOM 658 C C . ASP A 1 84 ? -19.461 -1.766 10.696 1.00 60.56 84 ASP A C 1
ATOM 660 O O . ASP A 1 84 ? -19.831 -2.790 10.115 1.00 60.56 84 ASP A O 1
ATOM 664 N N . SER A 1 85 ? -19.483 -1.667 12.024 1.00 49.31 85 SER A N 1
ATOM 665 C CA . SER A 1 85 ? -20.338 -2.438 12.936 1.00 49.31 85 SER A CA 1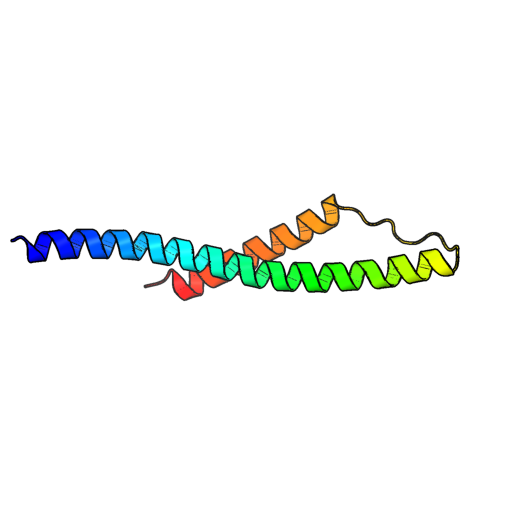
ATOM 666 C C . SER A 1 85 ? -20.619 -1.609 14.177 1.00 49.31 85 SER A C 1
ATOM 668 O O . SER A 1 85 ? -19.628 -1.134 14.776 1.00 49.31 85 SER A O 1
#